Protein AF-A0AAV5BP45-F1 (afdb_monomer_lite)

Organism: NCBI:txid191504

pLDDT: mean 70.04, std 20.24, range [30.52, 98.06]

Radius of gyration: 31.96 Å; chains: 1; bounding box: 66×37×100 Å

Sequence (144 aa):
MAMAFLLGFLLGILALAALEVAAMLLLVSHLRRKQEARGAPPPPGADELPGERPFPYEKQGYLWILEPEKFPKVTNERSSLGGPKETKDKKNIVEVFPAKKMAKIKGHSLTLSSPDGSQTTILLLNCTVLAISASSMPSRKWLV

InterPro domains:
  IPR057080 SMP domain-containing protein, PH domain [PF23065] (58-142)

Structure (mmCIF, N/CA/C/O backbone):
data_AF-A0AAV5BP45-F1
#
_entry.id   AF-A0AAV5BP45-F1
#
loop_
_atom_site.group_PDB
_atom_site.id
_atom_site.type_symbol
_atom_site.label_atom_id
_atom_site.label_alt_id
_atom_site.label_comp_id
_atom_site.label_asym_id
_atom_site.label_entity_id
_atom_site.label_seq_id
_atom_site.pdbx_PDB_ins_code
_atom_site.Cartn_x
_atom_site.Cartn_y
_atom_site.Cartn_z
_atom_site.occupancy
_atom_site.B_iso_or_equiv
_atom_site.auth_seq_id
_atom_site.auth_comp_id
_atom_site.auth_asym_id
_atom_site.auth_atom_id
_atom_site.pdbx_PDB_model_num
ATOM 1 N N . MET A 1 1 ? 30.990 -0.808 -56.566 1.00 65.50 1 MET A N 1
ATOM 2 C CA . MET A 1 1 ? 30.245 0.284 -55.896 1.00 65.50 1 MET A CA 1
ATOM 3 C C . MET A 1 1 ? 28.769 -0.059 -55.698 1.00 65.50 1 MET A C 1
ATOM 5 O O . MET A 1 1 ? 28.346 -0.067 -54.555 1.00 65.50 1 MET A O 1
ATOM 9 N N . ALA A 1 2 ? 28.007 -0.432 -56.736 1.00 83.19 2 ALA A N 1
ATOM 10 C CA . ALA A 1 2 ? 26.568 -0.734 -56.616 1.00 83.19 2 ALA A CA 1
ATOM 11 C C . ALA A 1 2 ? 26.197 -1.800 -55.557 1.00 83.19 2 ALA A C 1
ATOM 13 O O . ALA A 1 2 ? 25.237 -1.612 -54.821 1.00 83.19 2 ALA A O 1
ATOM 14 N N . MET A 1 3 ? 26.988 -2.870 -55.409 1.00 87.06 3 MET A N 1
ATOM 15 C CA . MET A 1 3 ? 26.714 -3.918 -54.409 1.00 87.06 3 MET A CA 1
ATOM 16 C C . MET A 1 3 ? 26.791 -3.427 -52.959 1.00 87.06 3 MET A C 1
ATOM 18 O O . MET A 1 3 ? 26.006 -3.866 -52.128 1.00 87.06 3 MET A O 1
ATOM 22 N N . ALA A 1 4 ? 27.692 -2.490 -52.653 1.00 90.19 4 ALA A N 1
ATOM 23 C CA . ALA A 1 4 ? 27.791 -1.915 -51.312 1.00 90.19 4 ALA A CA 1
ATOM 24 C C . ALA A 1 4 ? 26.575 -1.029 -50.993 1.00 90.19 4 ALA A C 1
ATOM 26 O O . ALA A 1 4 ? 26.058 -1.072 -49.880 1.00 90.19 4 ALA A O 1
ATOM 27 N N . PHE A 1 5 ? 26.073 -0.287 -51.987 1.00 91.88 5 PHE A N 1
ATOM 28 C CA . PHE A 1 5 ? 24.845 0.500 -51.852 1.00 91.88 5 PHE A CA 1
ATOM 29 C C . PHE A 1 5 ? 23.610 -0.385 -51.669 1.00 91.88 5 PHE A C 1
ATOM 31 O O . PHE A 1 5 ? 22.805 -0.120 -50.782 1.00 91.88 5 PHE A O 1
ATOM 38 N N . LEU A 1 6 ? 23.480 -1.457 -52.456 1.00 94.25 6 LEU A N 1
ATOM 39 C CA . LEU A 1 6 ? 22.377 -2.413 -52.321 1.00 94.25 6 LEU A CA 1
ATOM 40 C C . LEU A 1 6 ? 22.399 -3.108 -50.957 1.00 94.25 6 LEU A C 1
ATOM 42 O O . LEU A 1 6 ? 21.363 -3.218 -50.307 1.00 94.25 6 LEU A O 1
ATOM 46 N N . LEU A 1 7 ? 23.580 -3.526 -50.496 1.00 94.62 7 LEU A N 1
ATOM 47 C CA . LEU A 1 7 ? 23.731 -4.160 -49.192 1.00 94.62 7 LEU A CA 1
ATOM 48 C C . LEU A 1 7 ? 23.365 -3.196 -48.054 1.00 94.62 7 LEU A C 1
ATOM 50 O O . LEU A 1 7 ? 22.599 -3.564 -47.168 1.00 94.62 7 LEU A O 1
ATOM 54 N N . GLY A 1 8 ? 23.849 -1.952 -48.103 1.00 94.69 8 GLY A N 1
ATOM 55 C CA . GLY A 1 8 ? 23.503 -0.924 -47.117 1.00 94.69 8 GLY A CA 1
ATOM 56 C C . GLY A 1 8 ? 22.011 -0.583 -47.112 1.00 94.69 8 GLY A C 1
ATOM 57 O O . GLY A 1 8 ? 21.419 -0.434 -46.046 1.00 94.69 8 GLY A O 1
ATOM 58 N N . PHE A 1 9 ? 21.383 -0.527 -48.287 1.00 95.00 9 PHE A N 1
ATOM 59 C CA . PHE A 1 9 ? 19.947 -0.289 -48.421 1.00 95.00 9 PHE A CA 1
ATOM 60 C C . PHE A 1 9 ? 19.115 -1.425 -47.813 1.00 95.00 9 PHE A C 1
ATOM 62 O O . PHE A 1 9 ? 18.192 -1.168 -47.041 1.00 95.00 9 PHE A O 1
ATOM 69 N N . LEU A 1 10 ? 19.479 -2.682 -48.090 1.00 96.75 10 LEU A N 1
ATOM 70 C CA . LEU A 1 10 ? 18.819 -3.851 -47.503 1.00 96.75 10 LEU A CA 1
ATOM 71 C C . LEU A 1 10 ? 18.991 -3.901 -45.980 1.00 96.75 10 LEU A C 1
ATOM 73 O O . LEU A 1 10 ? 18.016 -4.150 -45.271 1.00 96.75 10 LEU A O 1
ATOM 77 N N . LEU A 1 11 ? 20.192 -3.608 -45.465 1.00 96.69 11 LEU A N 1
ATOM 78 C CA . LEU A 1 11 ? 20.417 -3.493 -44.020 1.00 96.69 11 LEU A CA 1
ATOM 79 C C . LEU A 1 11 ? 19.587 -2.364 -43.398 1.00 96.69 11 LEU A C 1
ATOM 81 O O . LEU A 1 11 ? 19.057 -2.539 -42.304 1.00 96.69 11 LEU A O 1
ATOM 85 N N . GLY A 1 12 ? 19.453 -1.228 -44.085 1.00 96.62 12 GLY A N 1
ATOM 86 C CA . GLY A 1 12 ? 18.643 -0.100 -43.628 1.00 96.62 12 GLY A CA 1
ATOM 87 C C . GLY A 1 12 ? 17.161 -0.454 -43.512 1.00 96.62 12 GLY A C 1
ATOM 88 O O . GLY A 1 12 ? 16.551 -0.198 -42.475 1.00 96.62 12 GLY A O 1
ATOM 89 N N . ILE A 1 13 ? 16.596 -1.108 -44.533 1.00 97.56 13 ILE A N 1
ATOM 90 C CA . ILE A 1 13 ? 15.206 -1.593 -44.499 1.00 97.56 13 ILE A CA 1
ATOM 91 C C . ILE A 1 13 ? 15.020 -2.607 -43.369 1.00 97.56 13 ILE A C 1
ATOM 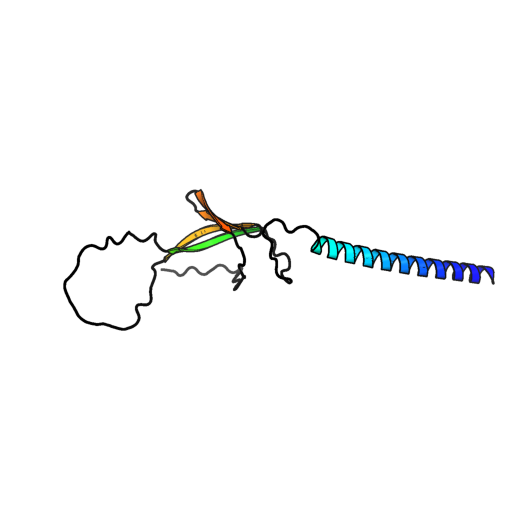93 O O . ILE A 1 13 ? 14.054 -2.517 -42.614 1.00 97.56 13 ILE A O 1
ATOM 97 N N . LEU A 1 14 ? 15.953 -3.552 -43.226 1.00 97.19 14 LEU A N 1
ATOM 98 C CA . LEU A 1 14 ? 15.881 -4.570 -42.182 1.00 97.19 14 LEU A CA 1
ATOM 99 C C . LEU A 1 14 ? 15.924 -3.948 -40.778 1.00 97.19 14 LEU A C 1
ATOM 101 O O . LEU A 1 14 ? 15.158 -4.350 -39.904 1.00 97.19 14 LEU A O 1
ATOM 105 N N . ALA A 1 15 ? 16.781 -2.947 -40.568 1.00 97.00 15 ALA A N 1
ATOM 106 C CA . ALA A 1 15 ? 16.875 -2.226 -39.303 1.00 97.00 15 ALA A CA 1
ATOM 107 C C . ALA A 1 15 ? 15.592 -1.442 -38.989 1.00 97.00 15 ALA A C 1
ATOM 109 O O . ALA A 1 15 ? 15.120 -1.475 -37.851 1.00 97.00 15 ALA A O 1
ATOM 110 N N . LEU A 1 16 ? 15.003 -0.780 -39.990 1.00 97.25 16 LEU A N 1
ATOM 111 C CA . LEU A 1 16 ? 13.743 -0.055 -39.828 1.00 97.25 16 LEU A CA 1
ATOM 112 C C . LEU A 1 16 ? 12.593 -1.007 -39.470 1.00 97.25 16 LEU A C 1
ATOM 114 O O . LEU A 1 16 ? 11.877 -0.764 -38.502 1.00 97.25 16 LEU A O 1
ATOM 118 N N . ALA A 1 17 ? 12.478 -2.134 -40.177 1.00 97.12 17 ALA A N 1
ATOM 119 C CA . ALA A 1 17 ? 11.470 -3.152 -39.888 1.00 97.12 17 ALA A CA 1
ATOM 120 C C . ALA A 1 17 ? 11.629 -3.735 -38.472 1.00 97.12 17 ALA A C 1
ATOM 122 O O . ALA A 1 17 ? 10.648 -3.893 -37.745 1.00 97.12 17 ALA A O 1
ATOM 123 N N . ALA A 1 18 ? 12.864 -4.014 -38.040 1.00 97.12 18 ALA A N 1
ATOM 124 C CA . ALA A 1 18 ? 13.132 -4.498 -36.687 1.00 97.12 18 ALA A CA 1
ATOM 125 C C . ALA A 1 18 ? 12.725 -3.474 -35.613 1.00 97.12 18 ALA A C 1
ATOM 127 O O . ALA A 1 18 ? 12.147 -3.851 -34.591 1.00 97.12 18 ALA A O 1
ATOM 128 N N . LEU A 1 19 ? 12.987 -2.184 -35.852 1.00 98.06 19 LEU A N 1
ATOM 129 C CA . LEU A 1 19 ? 12.597 -1.104 -34.947 1.00 98.06 19 LEU A CA 1
ATOM 130 C C . LEU A 1 19 ? 11.071 -0.991 -34.820 1.00 98.06 19 LEU A C 1
ATOM 132 O O . LEU A 1 19 ? 10.562 -0.866 -33.706 1.00 98.06 19 LEU A O 1
ATOM 136 N N . GLU A 1 20 ? 10.339 -1.080 -35.931 1.00 96.12 20 GLU A N 1
ATOM 137 C CA . GLU A 1 20 ? 8.872 -1.046 -35.933 1.00 96.12 20 GLU A CA 1
ATOM 138 C C . GLU A 1 20 ? 8.269 -2.233 -35.174 1.00 96.12 20 GLU A C 1
ATOM 140 O O . GLU A 1 20 ? 7.389 -2.050 -34.328 1.00 96.12 20 GLU A O 1
ATOM 145 N N . VAL A 1 21 ? 8.785 -3.444 -35.406 1.00 97.62 21 VAL A N 1
ATOM 146 C CA . VAL A 1 21 ? 8.352 -4.648 -34.682 1.00 97.62 21 VAL A CA 1
ATOM 147 C C . VAL A 1 21 ? 8.627 -4.507 -33.185 1.00 97.62 21 VAL A C 1
ATOM 149 O O . VAL A 1 21 ? 7.746 -4.785 -32.369 1.00 97.62 21 VAL A O 1
ATOM 152 N N . ALA A 1 22 ? 9.813 -4.028 -32.798 1.00 96.81 22 ALA A N 1
ATOM 153 C CA . ALA A 1 22 ? 10.148 -3.794 -31.396 1.00 96.81 22 ALA A CA 1
ATOM 154 C C . ALA A 1 22 ? 9.214 -2.755 -30.753 1.00 96.81 22 ALA A C 1
ATOM 156 O O . ALA A 1 22 ? 8.708 -2.985 -29.653 1.00 96.81 22 ALA A O 1
ATOM 157 N N . ALA A 1 23 ? 8.923 -1.650 -31.444 1.00 96.62 23 ALA A N 1
ATOM 158 C CA . ALA A 1 23 ? 7.994 -0.629 -30.968 1.00 96.62 23 ALA A CA 1
ATOM 159 C C . ALA A 1 23 ? 6.571 -1.186 -30.787 1.00 96.62 23 ALA A C 1
ATOM 161 O O . ALA A 1 23 ? 5.953 -0.948 -29.745 1.00 96.62 23 ALA A O 1
ATOM 162 N N . MET A 1 24 ? 6.068 -1.983 -31.738 1.00 96.69 24 MET A N 1
ATOM 163 C CA . MET A 1 24 ? 4.770 -2.654 -31.601 1.00 96.69 24 MET A CA 1
ATOM 164 C C . MET A 1 24 ? 4.751 -3.630 -30.421 1.00 96.69 24 MET A C 1
ATOM 166 O O . MET A 1 24 ? 3.799 -3.626 -29.643 1.00 96.69 24 MET A O 1
ATOM 170 N N . LEU A 1 25 ? 5.800 -4.436 -30.232 1.00 95.12 25 LEU A N 1
ATOM 171 C CA . LEU A 1 25 ? 5.897 -5.367 -29.102 1.00 95.12 25 LEU A CA 1
ATOM 172 C C . LEU A 1 25 ? 5.955 -4.638 -27.754 1.00 95.12 25 LEU A C 1
ATOM 174 O O . LEU A 1 25 ? 5.322 -5.068 -26.785 1.00 95.12 25 LEU A O 1
ATOM 178 N N . LEU A 1 26 ? 6.669 -3.514 -27.679 1.00 94.38 26 LEU A N 1
ATOM 179 C CA . LEU A 1 26 ? 6.688 -2.663 -26.490 1.00 94.38 26 LEU A CA 1
ATOM 180 C C . LEU A 1 26 ? 5.312 -2.052 -26.221 1.00 94.38 26 LEU A C 1
ATOM 182 O O . LEU A 1 26 ? 4.854 -2.066 -25.080 1.00 94.38 26 LEU A O 1
ATOM 186 N N . LEU A 1 27 ? 4.609 -1.592 -27.256 1.00 94.94 27 LEU A N 1
ATOM 187 C CA . LEU A 1 27 ? 3.256 -1.069 -27.111 1.00 94.94 27 LEU A CA 1
ATOM 188 C C . LEU A 1 27 ? 2.284 -2.156 -26.636 1.00 94.94 27 LEU A C 1
ATOM 190 O O . LEU A 1 27 ? 1.559 -1.943 -25.667 1.00 94.94 27 LEU A O 1
ATOM 194 N N . VAL A 1 28 ? 2.307 -3.341 -27.251 1.00 93.75 28 VAL A N 1
ATOM 195 C CA . VAL A 1 28 ? 1.460 -4.477 -26.861 1.00 93.75 28 VAL A CA 1
ATOM 196 C C . VAL A 1 28 ? 1.783 -4.941 -25.446 1.00 93.75 28 VAL A C 1
ATOM 198 O O . VAL A 1 28 ? 0.867 -5.155 -24.661 1.00 93.75 28 VAL A O 1
ATOM 201 N N . SER A 1 29 ? 3.056 -5.071 -25.073 1.00 91.12 29 SER A N 1
ATOM 202 C CA . SER A 1 29 ? 3.436 -5.469 -23.710 1.00 91.12 29 SER A CA 1
ATOM 203 C C . SER A 1 29 ? 3.059 -4.411 -22.672 1.00 91.12 29 SER A C 1
ATOM 205 O O . SER A 1 29 ? 2.596 -4.759 -21.587 1.00 91.12 29 SER A O 1
ATOM 207 N N . HIS A 1 30 ? 3.171 -3.124 -23.005 1.00 86.00 30 HIS A N 1
ATOM 208 C CA . HIS A 1 30 ? 2.720 -2.034 -22.146 1.00 86.00 30 HIS A CA 1
ATOM 209 C C . HIS A 1 30 ? 1.192 -2.019 -21.991 1.00 86.00 30 HIS A C 1
ATOM 211 O O . HIS A 1 30 ? 0.686 -1.845 -20.880 1.00 86.00 30 HIS A O 1
ATOM 217 N N . LEU A 1 31 ? 0.448 -2.262 -23.073 1.00 85.44 31 LEU A N 1
ATOM 218 C CA . LEU A 1 31 ? -1.009 -2.390 -23.039 1.00 85.44 31 LEU A CA 1
ATOM 219 C C . LEU A 1 31 ? -1.449 -3.642 -22.281 1.00 85.44 31 LEU A C 1
ATOM 221 O O . LEU A 1 31 ? -2.347 -3.544 -21.454 1.00 85.44 31 LEU A O 1
ATOM 225 N N . ARG A 1 32 ? -0.779 -4.783 -22.471 1.00 81.50 32 ARG A N 1
ATOM 226 C CA . ARG A 1 32 ? -1.023 -6.014 -21.708 1.00 81.50 32 ARG A CA 1
ATOM 227 C C . ARG A 1 32 ? -0.757 -5.817 -20.226 1.00 81.50 32 ARG A C 1
ATOM 229 O O . ARG A 1 32 ? -1.615 -6.169 -19.440 1.00 81.50 32 ARG A O 1
ATOM 236 N N . ARG A 1 33 ? 0.344 -5.169 -19.832 1.00 72.44 33 ARG A N 1
ATOM 237 C CA . ARG A 1 33 ? 0.597 -4.817 -18.422 1.00 72.44 33 ARG A CA 1
ATOM 238 C C . ARG A 1 33 ? -0.476 -3.882 -17.862 1.00 72.44 33 ARG A C 1
ATOM 240 O O . ARG A 1 33 ? -0.934 -4.080 -16.743 1.00 72.44 33 ARG A O 1
ATOM 247 N N . LYS A 1 34 ? -0.922 -2.887 -18.640 1.00 68.75 34 LYS A N 1
ATOM 248 C CA . LYS A 1 34 ? -2.063 -2.030 -18.264 1.00 68.75 34 LYS A CA 1
ATOM 249 C C . LYS A 1 34 ? -3.375 -2.808 -18.168 1.00 68.75 34 LYS A C 1
ATOM 251 O O . LYS A 1 34 ? -4.229 -2.437 -17.372 1.00 68.75 34 LYS A O 1
ATOM 256 N N . GLN A 1 35 ? -3.555 -3.841 -18.982 1.00 66.25 35 GLN A N 1
ATOM 257 C CA . GLN A 1 35 ? -4.764 -4.651 -19.024 1.00 66.25 35 GLN A CA 1
ATOM 258 C C . GLN A 1 35 ? -4.762 -5.740 -17.950 1.00 66.25 35 GLN A C 1
ATOM 260 O O . GLN A 1 35 ? -5.800 -5.978 -17.364 1.00 66.25 35 GLN A O 1
ATOM 265 N N . GLU A 1 36 ? -3.618 -6.324 -17.605 1.00 60.53 36 GLU A N 1
ATOM 266 C CA . GLU A 1 36 ? -3.428 -7.186 -16.432 1.00 60.53 36 GLU A CA 1
ATOM 267 C C . GLU A 1 36 ? -3.659 -6.382 -15.144 1.00 60.53 36 GLU A C 1
ATOM 269 O O . GLU A 1 36 ? -4.358 -6.848 -14.251 1.00 60.53 36 GLU A O 1
ATOM 274 N N . ALA A 1 37 ? -3.217 -5.119 -15.103 1.00 57.16 37 ALA A N 1
ATOM 275 C CA . ALA A 1 37 ? -3.576 -4.180 -14.038 1.00 57.16 37 ALA A CA 1
ATOM 276 C C . ALA A 1 37 ? -5.069 -3.775 -14.027 1.00 57.16 37 ALA A C 1
ATOM 278 O O . ALA A 1 37 ? -5.548 -3.281 -13.014 1.00 57.16 37 ALA A O 1
ATOM 279 N N . ARG A 1 38 ? -5.809 -3.958 -15.132 1.00 55.47 38 ARG A N 1
ATOM 280 C CA . ARG A 1 38 ? -7.256 -3.660 -15.242 1.00 55.47 38 ARG A CA 1
ATOM 281 C C . ARG A 1 38 ? -8.162 -4.898 -15.207 1.00 55.47 38 ARG A C 1
ATOM 283 O O . ARG A 1 38 ? -9.369 -4.744 -15.082 1.00 55.47 38 ARG A O 1
ATOM 290 N N . GLY A 1 39 ? -7.607 -6.091 -15.397 1.00 47.38 39 GLY A N 1
ATOM 291 C CA . GLY A 1 39 ? -8.330 -7.333 -15.678 1.00 47.38 39 GLY A CA 1
ATOM 292 C C . GLY A 1 39 ? -7.998 -8.472 -14.721 1.00 47.38 39 GLY A C 1
ATOM 293 O O . GLY A 1 39 ? -8.645 -9.515 -14.788 1.00 47.38 39 GLY A O 1
ATOM 294 N N . ALA A 1 40 ? -7.036 -8.289 -13.811 1.00 50.62 40 ALA A N 1
ATOM 295 C CA . ALA A 1 40 ? -6.982 -9.109 -12.611 1.00 50.62 40 ALA A CA 1
ATOM 296 C C . ALA A 1 40 ? -8.306 -8.914 -11.844 1.00 50.62 40 ALA A C 1
ATOM 298 O O . ALA A 1 40 ? -8.683 -7.763 -11.599 1.00 50.62 40 ALA A O 1
ATOM 299 N N . PRO A 1 41 ? -9.033 -9.990 -11.483 1.00 47.03 41 PRO A N 1
ATOM 300 C CA . PRO A 1 41 ? -10.201 -9.855 -10.628 1.00 47.03 41 PRO A CA 1
ATOM 301 C C . PRO A 1 41 ? -9.728 -9.173 -9.345 1.00 47.03 41 PRO A C 1
ATOM 303 O O . PRO A 1 41 ? -8.735 -9.639 -8.769 1.00 47.03 41 PRO A O 1
ATOM 306 N N . PRO A 1 42 ? -10.372 -8.084 -8.893 1.00 49.38 42 PRO A N 1
ATOM 307 C CA . PRO A 1 42 ? -10.040 -7.539 -7.594 1.00 49.38 42 PRO A CA 1
ATOM 308 C C . PRO A 1 42 ? -10.198 -8.679 -6.578 1.00 49.38 42 PRO A C 1
ATOM 310 O O . PRO A 1 42 ? -11.199 -9.408 -6.635 1.00 49.38 42 PRO A O 1
ATOM 313 N N . PRO A 1 43 ? -9.233 -8.886 -5.662 1.00 52.28 43 PRO A N 1
ATOM 314 C CA . PRO A 1 43 ? -9.520 -9.696 -4.489 1.00 52.28 43 PRO A CA 1
ATOM 315 C C . PRO A 1 43 ? -10.806 -9.131 -3.868 1.00 52.28 43 PRO A C 1
ATOM 317 O O . PRO A 1 43 ? -10.997 -7.911 -3.904 1.00 52.28 43 PRO A O 1
ATOM 320 N N . PRO A 1 44 ? -11.726 -9.973 -3.373 1.00 40.47 44 PRO A N 1
ATOM 321 C CA . PRO A 1 44 ? -13.025 -9.497 -2.918 1.00 40.47 44 PRO A CA 1
ATOM 322 C C . PRO A 1 44 ? -12.819 -8.387 -1.873 1.00 40.47 44 PRO A C 1
ATOM 324 O O . PRO A 1 44 ? -12.323 -8.656 -0.781 1.00 40.47 44 PRO A O 1
ATOM 327 N N . GLY A 1 45 ? -13.141 -7.138 -2.246 1.00 53.12 45 GLY A N 1
ATOM 328 C CA . GLY A 1 45 ? -13.019 -5.954 -1.383 1.00 53.12 45 GLY A CA 1
ATOM 329 C C . GLY A 1 45 ? -12.097 -4.806 -1.832 1.00 53.12 45 GLY A C 1
ATOM 330 O O . GLY A 1 45 ? -11.701 -4.028 -0.966 1.00 53.12 45 GLY A O 1
ATOM 331 N N . ALA A 1 46 ? -11.738 -4.662 -3.113 1.00 44.03 46 ALA A N 1
ATOM 332 C CA . ALA A 1 46 ? -10.924 -3.531 -3.586 1.00 44.03 46 ALA A CA 1
ATOM 333 C C . ALA A 1 46 ? -11.698 -2.588 -4.529 1.00 44.03 46 ALA A C 1
ATOM 335 O O . ALA A 1 46 ? -11.592 -2.693 -5.749 1.00 44.03 46 ALA A O 1
ATOM 336 N N . ASP A 1 47 ? -12.456 -1.654 -3.949 1.00 47.12 47 ASP A N 1
ATOM 337 C CA . ASP A 1 47 ? -12.740 -0.360 -4.583 1.00 47.12 47 ASP A CA 1
ATOM 338 C C . ASP A 1 47 ? -11.501 0.526 -4.359 1.00 47.12 47 ASP A C 1
ATOM 340 O O . ASP A 1 47 ? -11.399 1.240 -3.363 1.00 47.12 47 ASP A O 1
ATOM 344 N N . GLU A 1 48 ? -10.500 0.424 -5.237 1.00 47.31 48 GLU A N 1
ATOM 345 C CA . GLU A 1 48 ? -9.346 1.331 -5.221 1.00 47.31 48 GLU A CA 1
ATOM 346 C C . GLU A 1 48 ? -9.566 2.472 -6.223 1.00 47.31 48 GLU A C 1
ATOM 348 O O . GLU A 1 48 ? -9.630 2.276 -7.440 1.00 47.31 48 GLU A O 1
ATOM 353 N N . LEU A 1 49 ? -9.696 3.690 -5.690 1.00 46.59 49 LEU A N 1
ATOM 354 C CA . LEU A 1 49 ? -9.796 4.929 -6.457 1.00 46.59 49 LEU A CA 1
ATOM 355 C C . LEU A 1 49 ? -8.509 5.170 -7.277 1.00 46.59 49 LEU A C 1
ATOM 357 O O . LEU A 1 49 ? -7.400 4.905 -6.805 1.00 46.59 49 LEU A O 1
ATOM 361 N N . PRO A 1 50 ? -8.611 5.724 -8.499 1.00 41.12 50 PRO A N 1
ATOM 362 C CA . PRO A 1 50 ? -7.470 5.869 -9.394 1.00 41.12 50 PRO A CA 1
ATOM 363 C C . PRO A 1 50 ? -6.547 7.001 -8.919 1.00 41.12 50 PRO A C 1
ATOM 365 O O . PRO A 1 50 ? -6.820 8.175 -9.159 1.00 41.12 50 PRO A O 1
ATOM 368 N N . GLY A 1 51 ? -5.428 6.663 -8.273 1.00 48.31 51 GLY A N 1
ATOM 369 C CA . GLY A 1 51 ? -4.391 7.648 -7.936 1.00 48.31 51 GLY A CA 1
ATOM 370 C C . GLY A 1 51 ? -3.467 7.296 -6.771 1.00 48.31 51 GLY A C 1
ATOM 371 O O . GLY A 1 51 ? -2.416 7.926 -6.628 1.00 48.31 51 GLY A O 1
ATOM 372 N N . GLU A 1 52 ? -3.796 6.293 -5.957 1.00 46.38 52 GLU A N 1
ATOM 373 C CA . GLU A 1 52 ? -2.903 5.864 -4.883 1.00 46.38 52 GLU A CA 1
ATOM 374 C C . GLU A 1 52 ? -1.755 5.031 -5.457 1.00 46.38 52 GLU A C 1
ATOM 376 O O . GLU A 1 52 ? -1.894 3.882 -5.865 1.00 46.38 52 GLU A O 1
ATOM 381 N N . ARG A 1 53 ? -0.565 5.640 -5.501 1.00 49.12 53 ARG A N 1
ATOM 382 C CA . ARG A 1 53 ? 0.687 4.874 -5.527 1.00 49.12 53 ARG A CA 1
ATOM 383 C C . ARG A 1 53 ? 0.594 3.817 -4.419 1.00 49.12 53 ARG A C 1
ATOM 385 O O . ARG A 1 53 ? 0.136 4.200 -3.343 1.00 49.12 53 ARG A O 1
ATOM 392 N N . PRO A 1 54 ? 1.074 2.572 -4.613 1.00 53.25 54 PRO A N 1
ATOM 393 C CA . PRO A 1 54 ? 1.057 1.563 -3.563 1.00 53.25 54 PRO A CA 1
ATOM 394 C C . PRO A 1 54 ? 1.885 2.096 -2.394 1.00 53.25 54 PRO A C 1
ATOM 396 O O . PRO A 1 54 ? 3.117 2.029 -2.392 1.00 53.25 54 PRO A O 1
ATOM 399 N N . PHE A 1 55 ? 1.226 2.702 -1.408 1.00 50.47 55 PHE A N 1
ATOM 400 C CA . PHE A 1 55 ? 1.821 2.881 -0.099 1.00 50.47 55 PHE A CA 1
ATOM 401 C C . PHE A 1 55 ? 2.199 1.462 0.326 1.00 50.47 55 PHE A C 1
ATOM 403 O O . PHE A 1 55 ? 1.405 0.557 0.077 1.00 50.47 55 PHE A O 1
ATOM 410 N N . PRO A 1 56 ? 3.394 1.200 0.882 1.00 55.34 56 PRO A N 1
ATOM 411 C CA . PRO A 1 56 ? 3.721 -0.152 1.305 1.00 55.34 56 PRO A CA 1
ATOM 412 C C . PRO A 1 56 ? 2.617 -0.600 2.266 1.00 55.34 56 PRO A C 1
ATOM 414 O O . PRO A 1 56 ? 2.499 -0.057 3.366 1.00 55.34 56 PRO A O 1
ATOM 417 N N . TYR A 1 57 ? 1.761 -1.512 1.790 1.00 63.66 57 TYR A N 1
ATOM 418 C CA . TYR A 1 57 ? 0.497 -1.881 2.436 1.00 63.66 57 TYR A CA 1
ATOM 419 C C . TYR A 1 57 ? 0.727 -2.572 3.777 1.00 63.66 57 TYR A C 1
ATOM 421 O O . TYR A 1 57 ? -0.228 -2.833 4.498 1.00 63.66 57 TYR A O 1
ATOM 429 N N . GLU A 1 58 ? 1.986 -2.863 4.102 1.00 74.69 58 GLU A N 1
ATOM 430 C CA . GLU A 1 58 ? 2.426 -3.398 5.372 1.00 74.69 58 GLU A CA 1
ATOM 431 C C . GLU A 1 58 ? 3.213 -2.335 6.146 1.00 74.69 58 GLU A C 1
ATOM 433 O O . GLU A 1 58 ? 4.348 -1.989 5.812 1.00 74.69 58 GLU A O 1
ATOM 438 N N . LYS A 1 59 ? 2.598 -1.816 7.212 1.00 82.75 59 LYS A N 1
ATOM 439 C CA . LYS A 1 59 ? 3.257 -0.955 8.203 1.00 82.75 59 LYS A CA 1
ATOM 440 C C . LYS A 1 59 ? 2.924 -1.436 9.602 1.00 82.75 59 LYS A C 1
ATOM 442 O O . LYS A 1 59 ? 1.816 -1.898 9.857 1.00 82.75 59 LYS A O 1
ATOM 447 N N . GLN A 1 60 ? 3.872 -1.286 10.518 1.00 88.31 60 GLN A N 1
ATOM 448 C CA . GLN A 1 60 ? 3.669 -1.575 11.932 1.00 88.31 60 GLN A CA 1
ATOM 449 C C . GLN A 1 60 ? 4.267 -0.473 12.802 1.00 88.31 60 GLN A C 1
ATOM 451 O O . GLN A 1 60 ? 5.279 0.128 12.441 1.00 88.31 60 GLN A O 1
ATOM 456 N N . GLY A 1 61 ? 3.655 -0.217 13.951 1.00 87.25 61 GLY A N 1
ATOM 457 C CA . GLY A 1 61 ? 4.136 0.776 14.902 1.00 87.25 61 GLY A CA 1
ATOM 458 C C . GLY A 1 61 ? 3.216 0.909 16.105 1.00 87.25 61 GLY A C 1
ATOM 459 O O . GLY A 1 61 ? 2.175 0.268 16.183 1.00 87.25 61 GLY A O 1
ATOM 460 N N . TYR A 1 62 ? 3.590 1.757 17.056 1.00 85.06 62 TYR A N 1
ATOM 461 C CA . TYR A 1 62 ? 2.743 2.047 18.209 1.00 85.06 62 TYR A CA 1
ATOM 462 C C . TYR A 1 62 ? 1.832 3.238 17.911 1.00 85.06 62 TYR A C 1
ATOM 464 O O . TYR A 1 62 ? 2.326 4.308 17.554 1.00 85.06 62 TYR A O 1
ATOM 472 N N . LEU A 1 63 ? 0.526 3.065 18.104 1.00 85.88 63 LEU A N 1
ATOM 473 C CA . LEU A 1 63 ? -0.458 4.144 18.085 1.00 85.88 63 LEU A CA 1
ATOM 474 C C . LEU A 1 63 ? -0.962 4.434 19.498 1.00 85.88 63 LEU A C 1
ATOM 476 O O . LEU A 1 63 ? -1.125 3.529 20.317 1.00 85.88 63 LEU A O 1
ATOM 480 N N . TRP A 1 64 ? -1.235 5.708 19.758 1.00 83.12 64 TRP A N 1
ATOM 481 C CA . TRP A 1 64 ? -2.013 6.141 20.910 1.00 83.12 64 TRP A CA 1
ATOM 482 C C . TRP A 1 64 ? -3.461 6.300 20.467 1.00 83.12 64 TRP A C 1
ATOM 484 O O . TRP A 1 64 ? -3.746 7.072 19.554 1.00 83.12 64 TRP A O 1
ATOM 494 N N . ILE A 1 65 ? -4.353 5.535 21.082 1.00 81.69 65 ILE A N 1
ATOM 495 C CA . ILE A 1 65 ? -5.776 5.508 20.759 1.00 81.69 65 ILE A CA 1
ATOM 496 C C . ILE A 1 65 ? -6.525 6.022 21.972 1.00 81.69 65 ILE A C 1
ATOM 498 O O . ILE A 1 65 ? -6.292 5.565 23.086 1.00 81.69 65 ILE A O 1
ATOM 502 N N . LEU A 1 66 ? -7.397 6.997 21.751 1.00 82.19 66 LEU A N 1
ATOM 503 C CA . LEU A 1 66 ? -8.290 7.495 22.783 1.00 82.19 66 LEU A CA 1
ATOM 504 C C . LEU A 1 66 ? -9.437 6.502 22.912 1.00 82.19 66 LEU A C 1
ATOM 506 O O . LEU A 1 66 ? -10.289 6.416 22.028 1.00 82.19 66 LEU A O 1
ATOM 510 N N . GLU A 1 67 ? -9.421 5.717 23.981 1.00 72.12 67 GLU A N 1
ATOM 511 C CA . GLU A 1 67 ? -10.537 4.837 24.287 1.00 72.12 67 GLU A CA 1
ATOM 512 C C . GLU A 1 67 ? -11.555 5.631 25.109 1.00 72.12 67 GLU A C 1
ATOM 514 O O . GLU A 1 67 ? -11.189 6.171 26.160 1.00 72.12 67 GLU A O 1
ATOM 519 N N . PRO A 1 68 ? -12.815 5.746 24.646 1.00 62.31 68 PRO A N 1
ATOM 520 C CA . PRO A 1 68 ? -13.878 6.189 25.527 1.00 62.31 68 PRO A CA 1
ATOM 521 C C . PRO A 1 68 ? -13.998 5.149 26.634 1.00 62.31 68 PRO A C 1
ATOM 523 O O . PRO A 1 68 ? -13.968 3.942 26.367 1.00 62.31 68 PRO A O 1
ATOM 526 N N . GLU A 1 69 ? -14.092 5.608 27.878 1.00 57.50 69 GLU A N 1
ATOM 527 C CA . GLU A 1 69 ? -14.336 4.722 29.006 1.00 57.50 69 GLU A CA 1
ATOM 528 C C . GLU A 1 69 ? -15.514 3.791 28.671 1.00 57.50 69 GLU A C 1
ATOM 530 O O . GLU A 1 69 ? -16.523 4.215 28.095 1.00 57.50 69 GLU A O 1
ATOM 535 N N . LYS A 1 70 ? -15.386 2.498 28.997 1.00 54.09 70 LYS A N 1
ATOM 536 C CA . LYS A 1 70 ? -16.539 1.594 29.031 1.00 54.09 70 LYS A CA 1
ATOM 537 C C . LYS A 1 70 ? -17.475 2.172 30.084 1.00 54.09 70 LYS A C 1
ATOM 539 O O . LYS A 1 70 ? -17.277 1.886 31.258 1.00 54.09 70 LYS A O 1
ATOM 544 N N . PHE A 1 71 ? -18.411 3.023 29.661 1.00 43.62 71 PHE A N 1
ATOM 545 C CA . PHE A 1 71 ? -19.329 3.754 30.527 1.00 43.62 71 PHE A CA 1
ATOM 546 C C . PHE A 1 71 ? -19.730 2.879 31.720 1.00 43.62 71 PHE A C 1
ATOM 548 O O . PHE A 1 71 ? -20.273 1.787 31.488 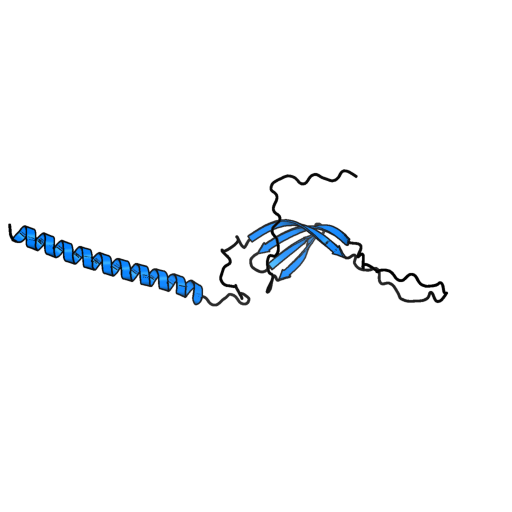1.00 43.62 71 PHE A O 1
ATOM 555 N N . PRO A 1 72 ? -19.506 3.293 32.982 1.00 37.94 72 PRO A N 1
ATOM 556 C CA . PRO A 1 72 ? -20.235 2.660 34.060 1.00 37.94 72 PRO A CA 1
ATOM 557 C C . PRO A 1 72 ? -21.710 2.838 33.708 1.00 37.94 72 PRO A C 1
ATOM 559 O O . PRO A 1 72 ? -22.161 3.952 33.438 1.00 37.94 72 PRO A O 1
ATOM 562 N N . LYS A 1 73 ? -22.443 1.723 33.611 1.00 37.69 73 LYS A N 1
ATOM 563 C CA . LYS A 1 73 ? -23.903 1.716 33.492 1.00 37.69 73 LYS A CA 1
ATOM 564 C C . LYS A 1 73 ? -24.439 2.681 34.544 1.00 37.69 73 LYS A C 1
ATOM 566 O O . LYS A 1 73 ? -24.491 2.339 35.722 1.00 37.69 73 LYS A O 1
ATOM 571 N N . VAL A 1 74 ? -24.813 3.886 34.125 1.00 42.91 74 VAL A N 1
ATOM 572 C CA . VAL A 1 74 ? -25.584 4.795 34.959 1.00 42.91 74 VAL A CA 1
ATOM 573 C C . VAL A 1 74 ? -26.959 4.151 35.039 1.00 42.91 74 VAL A C 1
ATOM 575 O O . VAL A 1 74 ? -27.790 4.305 34.145 1.00 42.91 74 VAL A O 1
ATOM 578 N N . THR A 1 75 ? -27.155 3.329 36.069 1.00 35.41 75 THR A N 1
ATOM 579 C CA . THR A 1 75 ? -28.476 2.893 36.501 1.00 35.41 75 THR A CA 1
ATOM 580 C C . THR A 1 75 ? -29.256 4.159 36.814 1.00 35.41 75 THR A C 1
ATOM 582 O O . THR A 1 75 ? -29.008 4.844 37.803 1.00 35.41 75 THR A O 1
ATOM 585 N N . ASN A 1 76 ? -30.145 4.501 35.892 1.00 45.50 76 ASN A N 1
ATOM 586 C CA . ASN A 1 76 ? -31.127 5.554 36.029 1.00 45.50 76 ASN A CA 1
ATOM 587 C C . ASN A 1 76 ? -32.143 5.132 37.090 1.00 45.50 76 ASN A C 1
ATOM 589 O O . ASN A 1 76 ? -33.156 4.544 36.748 1.00 45.50 76 ASN A O 1
ATOM 593 N N . GLU A 1 77 ? -31.868 5.403 38.361 1.00 41.59 77 GLU A N 1
ATOM 594 C CA . GLU A 1 77 ? -32.880 5.343 39.411 1.00 41.59 77 GLU A CA 1
ATOM 595 C C . GLU A 1 77 ? -32.591 6.440 40.449 1.00 41.59 77 GLU A C 1
ATOM 597 O O . GLU A 1 77 ? -31.679 6.332 41.266 1.00 41.59 77 GLU A O 1
ATOM 602 N N . ARG A 1 78 ? -33.448 7.470 40.422 1.00 43.66 78 ARG A N 1
ATOM 603 C CA . ARG A 1 78 ? -33.799 8.364 41.540 1.00 43.66 78 ARG A CA 1
ATOM 604 C C . ARG A 1 78 ? -32.800 9.472 41.929 1.00 43.66 78 ARG A C 1
ATOM 606 O O . ARG A 1 78 ? -32.024 9.342 42.865 1.00 43.66 78 ARG A O 1
ATOM 613 N N . SER A 1 79 ? -33.032 10.669 41.385 1.00 33.38 79 SER A N 1
ATOM 614 C CA . SER A 1 79 ? -32.968 11.904 42.186 1.00 33.38 79 SER A CA 1
ATOM 615 C C . SER A 1 79 ? -33.886 12.988 41.611 1.00 33.38 79 SER A C 1
ATOM 617 O O . SER A 1 79 ? -33.477 13.901 40.898 1.00 33.38 79 SER A O 1
ATOM 619 N N . SER A 1 80 ? -35.170 12.868 41.930 1.00 42.62 80 SER A N 1
ATOM 620 C CA . SER A 1 80 ? -36.115 13.978 41.944 1.00 42.62 80 SER A CA 1
ATOM 621 C C . SER A 1 80 ? -35.851 14.842 43.183 1.00 42.62 80 SER A C 1
ATOM 623 O O . SER A 1 80 ? -36.285 14.464 44.267 1.00 42.62 80 SER A O 1
ATOM 625 N N . LEU A 1 81 ? -35.150 15.971 43.044 1.00 37.69 81 LEU A N 1
ATOM 626 C CA . LEU A 1 81 ? -35.358 17.178 43.861 1.00 37.69 81 LEU A CA 1
ATOM 627 C C . LEU A 1 81 ? -34.621 18.375 43.228 1.00 37.69 81 LEU A C 1
ATOM 629 O O . LEU A 1 81 ? -33.519 18.227 42.712 1.00 37.69 81 LEU A O 1
ATOM 633 N N . GLY A 1 82 ? -35.292 19.527 43.194 1.00 32.97 82 GLY A N 1
ATOM 634 C CA . GLY A 1 82 ? -35.050 20.621 42.251 1.00 32.97 82 GLY A CA 1
ATOM 635 C C . GLY A 1 82 ? -33.884 21.585 42.508 1.00 32.97 82 GLY A C 1
ATOM 636 O O . GLY A 1 82 ? -33.300 21.640 43.584 1.00 32.97 82 GLY A O 1
ATOM 637 N N . GLY A 1 83 ? -33.619 22.402 41.480 1.00 30.52 83 GLY A N 1
ATOM 638 C CA . GLY A 1 83 ? -32.727 23.573 41.477 1.00 30.52 83 GLY A CA 1
ATOM 639 C C . GLY A 1 83 ? -32.516 24.121 40.046 1.00 30.52 83 GLY A C 1
ATOM 640 O O . GLY A 1 83 ? -32.477 23.309 39.122 1.00 30.52 83 GLY A O 1
ATOM 641 N N . PRO A 1 84 ? -32.457 25.454 39.802 1.00 40.50 84 PRO A N 1
ATOM 642 C CA . PRO A 1 84 ? -32.823 26.046 38.507 1.00 40.50 84 PRO A CA 1
ATOM 643 C C . PRO A 1 84 ? -31.656 26.346 37.541 1.00 40.50 84 PRO A C 1
ATOM 645 O O . PRO A 1 84 ? -30.603 26.820 37.940 1.00 40.50 84 PRO A O 1
ATOM 648 N N . LYS A 1 85 ? -31.940 26.141 36.244 1.00 48.66 85 LYS A N 1
ATOM 649 C CA . LYS A 1 85 ? -31.401 26.795 35.027 1.00 48.66 85 LYS A CA 1
ATOM 650 C C . LYS A 1 85 ? -29.970 27.379 35.071 1.00 48.66 85 LYS A C 1
ATOM 652 O O . LYS A 1 85 ? -29.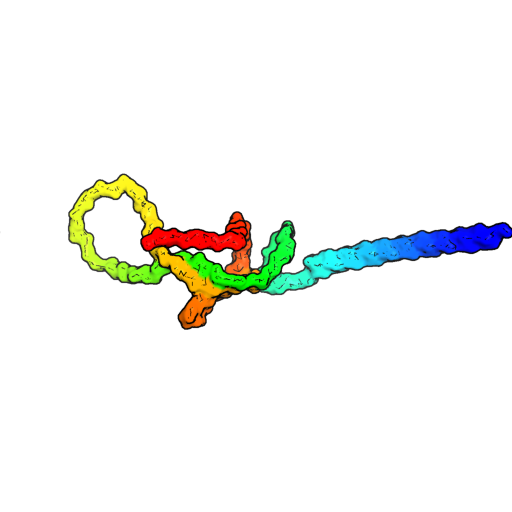798 28.562 35.338 1.00 48.66 85 LYS A O 1
ATOM 657 N N . GLU A 1 86 ? -29.016 26.629 34.516 1.00 40.81 86 GLU A N 1
ATOM 658 C CA . GLU A 1 86 ? -27.909 27.191 33.726 1.00 40.81 86 GLU A CA 1
ATOM 659 C C . GLU A 1 86 ? -27.897 26.568 32.322 1.00 40.81 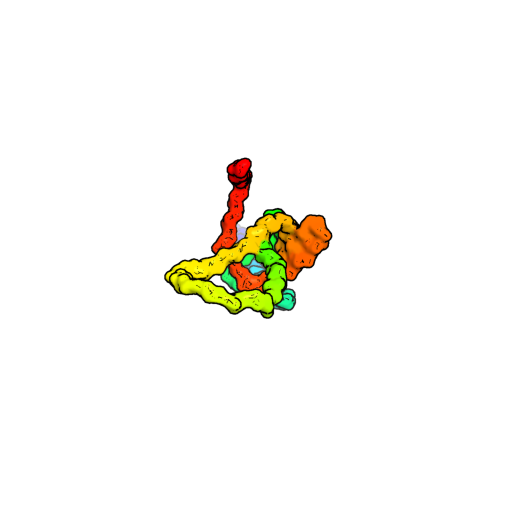86 GLU A C 1
ATOM 661 O O . GLU A 1 86 ? -27.599 25.393 32.110 1.00 40.81 86 GLU A O 1
ATOM 666 N N . THR A 1 87 ? -28.287 27.375 31.341 1.00 49.75 87 THR A N 1
ATOM 667 C CA . THR A 1 87 ? -28.175 27.097 29.911 1.00 49.75 87 THR A CA 1
ATOM 668 C C . THR A 1 87 ? -26.922 27.783 29.376 1.00 49.75 87 THR A C 1
ATOM 670 O O . THR A 1 87 ? -26.979 28.982 29.106 1.00 49.75 87 THR A O 1
ATOM 673 N N . LYS A 1 88 ? -25.814 27.051 29.191 1.00 43.59 88 LYS A N 1
ATOM 674 C CA . LYS A 1 88 ? -24.768 27.399 28.209 1.00 43.59 88 LYS A CA 1
ATOM 675 C C . LYS A 1 88 ? -23.843 26.206 27.941 1.00 43.59 88 LYS A C 1
ATOM 677 O O . LYS A 1 88 ? -23.036 25.837 28.780 1.00 43.59 88 LYS A O 1
ATOM 682 N N . ASP A 1 89 ? -24.030 25.596 26.773 1.00 47.47 89 ASP A N 1
ATOM 683 C CA . ASP A 1 89 ? -23.167 24.607 26.119 1.00 47.47 89 ASP A CA 1
ATOM 684 C C . ASP A 1 89 ? -22.637 23.463 26.992 1.00 47.47 89 ASP A C 1
ATOM 686 O O . ASP A 1 89 ? -21.481 23.444 27.416 1.00 47.47 89 ASP A O 1
ATOM 690 N N . LYS A 1 90 ? -23.463 22.419 27.136 1.00 54.50 90 LYS A N 1
ATOM 691 C CA . LYS A 1 90 ? -22.994 21.068 27.473 1.00 54.50 90 LYS A CA 1
ATOM 692 C C . LYS A 1 90 ? -22.133 20.549 26.319 1.00 54.50 90 LYS A C 1
ATOM 694 O O . LYS A 1 90 ? -22.578 19.723 25.523 1.00 54.50 90 LYS A O 1
ATOM 699 N N . LYS A 1 91 ? -20.905 21.059 26.189 1.00 57.56 91 LYS A N 1
ATOM 700 C CA . LYS A 1 91 ? -19.862 20.387 25.416 1.00 57.56 91 LYS A CA 1
ATOM 701 C C . LYS A 1 91 ? -19.792 18.989 26.009 1.00 57.56 91 LYS A C 1
ATOM 703 O O . LYS A 1 91 ? -19.546 18.847 27.203 1.00 57.56 91 LYS A O 1
ATOM 708 N N . ASN A 1 92 ? -20.124 17.986 25.208 1.00 60.66 92 ASN A N 1
ATOM 709 C CA . ASN A 1 92 ? -20.011 16.587 25.584 1.00 60.66 92 ASN A CA 1
ATOM 710 C C . ASN A 1 92 ? -18.510 16.285 25.714 1.00 60.66 92 ASN A C 1
ATOM 712 O O . ASN A 1 92 ? -17.864 15.856 24.761 1.00 60.66 92 ASN A O 1
ATOM 716 N N . ILE A 1 93 ? -17.931 16.680 26.850 1.00 64.38 93 ILE A N 1
ATOM 717 C CA . ILE A 1 93 ? -16.549 16.395 27.203 1.00 64.38 93 ILE A CA 1
ATOM 718 C C . ILE A 1 93 ? -16.564 14.932 27.624 1.00 64.38 93 ILE A C 1
ATOM 720 O O . ILE A 1 93 ? -16.914 14.600 28.752 1.00 64.38 93 ILE A O 1
ATOM 724 N N . VAL A 1 94 ? -16.274 14.059 26.663 1.00 69.94 94 VAL A N 1
ATOM 725 C CA . VAL A 1 94 ? -16.044 12.642 26.926 1.00 69.94 94 VAL A CA 1
ATOM 726 C C . VAL A 1 94 ? -14.645 12.531 27.509 1.00 69.94 94 VAL A C 1
ATOM 728 O O . VAL A 1 94 ? -13.664 12.845 26.830 1.00 69.94 94 VAL A O 1
ATOM 731 N N . GLU A 1 95 ? -14.551 12.111 28.766 1.00 70.88 95 GLU A N 1
ATOM 732 C CA . GLU A 1 95 ? -13.273 11.724 29.349 1.00 70.88 95 GLU A CA 1
ATOM 733 C C . GLU A 1 95 ? -12.754 10.495 28.595 1.00 70.88 95 GLU A C 1
ATOM 735 O O . GLU A 1 95 ? -13.427 9.471 28.464 1.00 70.88 95 GLU A O 1
ATOM 740 N N . VAL A 1 96 ? -11.570 10.641 28.008 1.00 73.62 96 VAL A N 1
ATOM 741 C CA . VAL A 1 96 ? -10.921 9.616 27.193 1.00 73.62 96 VAL A CA 1
ATOM 742 C C . VAL A 1 96 ? -9.532 9.365 27.741 1.00 73.62 96 VAL A C 1
ATOM 744 O O . VAL A 1 96 ? -8.806 10.304 28.076 1.00 73.62 96 VAL A O 1
ATOM 747 N N . PHE A 1 97 ? -9.137 8.098 27.787 1.00 76.44 97 PHE A N 1
ATOM 748 C CA . PHE A 1 97 ? -7.801 7.724 28.226 1.00 76.44 97 PHE A CA 1
ATOM 749 C C . PHE A 1 97 ? -6.960 7.317 27.015 1.00 76.44 97 PHE A C 1
ATOM 751 O O . PHE A 1 97 ? -7.393 6.486 26.210 1.00 76.44 97 PHE A O 1
ATOM 758 N N . PRO A 1 98 ? -5.757 7.895 26.843 1.00 82.81 98 PRO A N 1
ATOM 759 C CA . PRO A 1 98 ? -4.861 7.484 25.778 1.00 82.81 98 PRO A CA 1
ATOM 760 C C . PRO A 1 98 ? -4.290 6.098 26.095 1.00 82.81 98 PRO A C 1
ATOM 762 O O . PRO A 1 98 ? -3.491 5.927 27.014 1.00 82.81 98 PRO A O 1
ATOM 765 N N . ALA A 1 99 ? -4.663 5.106 25.296 1.00 82.94 99 ALA A N 1
ATOM 766 C CA . ALA A 1 99 ? -4.130 3.756 25.354 1.00 82.94 99 ALA A CA 1
ATOM 767 C C . ALA A 1 99 ? -3.072 3.561 24.262 1.00 82.94 99 ALA A C 1
ATOM 769 O O . ALA A 1 99 ? -3.322 3.782 23.075 1.00 82.94 99 ALA A O 1
ATOM 770 N N . LYS A 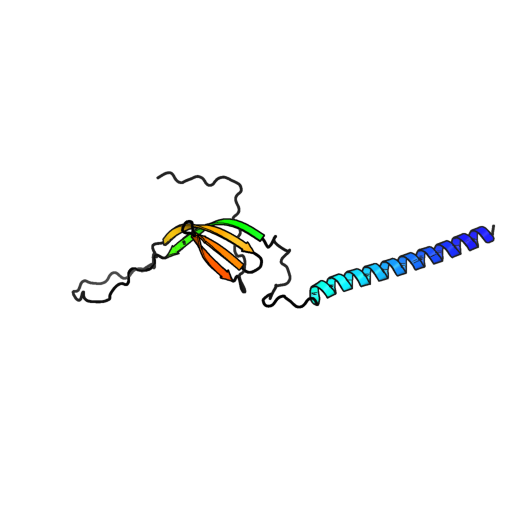1 100 ? -1.873 3.116 24.648 1.00 86.06 100 LYS A N 1
ATOM 771 C CA . LYS A 1 100 ? -0.823 2.744 23.693 1.00 86.06 100 LYS A CA 1
ATOM 772 C C . LYS A 1 100 ? -1.070 1.322 23.188 1.00 86.06 100 LYS A C 1
ATOM 774 O O . LYS A 1 100 ? -1.003 0.376 23.970 1.00 86.06 100 LYS A O 1
ATOM 779 N N . LYS A 1 101 ? -1.285 1.160 21.882 1.00 88.81 101 LYS A N 1
ATOM 780 C CA . LYS A 1 101 ? -1.486 -0.143 21.228 1.00 88.81 101 LYS A CA 1
ATOM 781 C C . LYS A 1 101 ? -0.512 -0.347 20.075 1.00 88.81 101 LYS A C 1
ATOM 783 O O . LYS A 1 101 ? -0.100 0.610 19.421 1.00 88.81 101 LYS A O 1
ATOM 788 N N . MET A 1 102 ? -0.129 -1.595 19.824 1.00 88.81 102 MET A N 1
ATOM 789 C CA . MET A 1 102 ? 0.611 -1.953 18.616 1.00 88.81 102 ME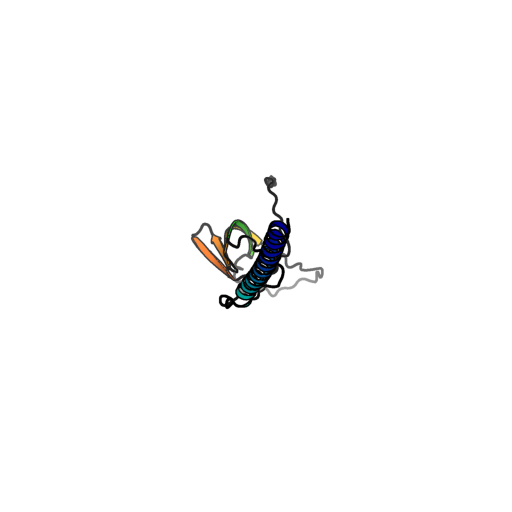T A CA 1
ATOM 790 C C . MET A 1 102 ? -0.371 -2.014 17.451 1.00 88.81 102 MET A C 1
ATOM 792 O O . MET A 1 102 ? -1.337 -2.765 17.492 1.00 88.81 102 MET A O 1
ATOM 796 N N . ALA A 1 103 ? -0.121 -1.238 16.414 1.00 90.50 103 ALA A N 1
ATOM 797 C CA . ALA A 1 103 ? -0.919 -1.185 15.208 1.00 90.50 103 ALA A CA 1
ATOM 798 C C . ALA A 1 103 ? -0.154 -1.814 14.049 1.00 90.50 103 ALA A C 1
ATOM 800 O O . ALA A 1 103 ? 1.022 -1.513 13.830 1.00 90.50 103 ALA A O 1
ATOM 801 N N . LYS A 1 104 ? -0.841 -2.655 13.284 1.00 90.31 104 LYS A N 1
ATOM 802 C CA . LYS A 1 104 ? -0.345 -3.238 12.044 1.00 90.31 104 LYS A CA 1
ATOM 803 C C . LYS A 1 104 ? -1.372 -3.016 10.948 1.00 90.31 104 LYS A C 1
ATOM 805 O O . LYS A 1 104 ? -2.495 -3.494 11.059 1.00 90.31 104 LYS A O 1
ATOM 810 N N . ILE A 1 105 ? -0.983 -2.300 9.904 1.00 87.19 105 ILE A N 1
ATOM 811 C CA . ILE A 1 105 ? -1.777 -2.165 8.685 1.00 87.19 105 ILE A CA 1
ATOM 812 C C . ILE A 1 105 ? -1.292 -3.228 7.708 1.00 87.19 105 ILE A C 1
ATOM 814 O O . ILE A 1 105 ? -0.082 -3.357 7.510 1.00 87.19 105 ILE A O 1
ATOM 818 N N . LYS A 1 106 ? -2.227 -4.001 7.153 1.00 85.69 106 LYS A N 1
ATOM 819 C CA . LYS A 1 106 ? -2.000 -4.958 6.067 1.00 85.69 106 LYS A CA 1
ATOM 820 C C . LYS A 1 106 ? -3.156 -4.876 5.073 1.00 85.69 106 LYS A C 1
ATOM 822 O O . LYS A 1 106 ? -4.273 -5.286 5.395 1.00 85.69 106 LYS A O 1
ATOM 827 N N . GLY A 1 107 ? -2.895 -4.361 3.874 1.00 81.69 107 GLY A N 1
ATOM 828 C CA . GLY A 1 107 ? -3.948 -4.124 2.877 1.00 81.69 107 GLY A CA 1
ATOM 829 C C . GLY A 1 107 ? -5.011 -3.167 3.431 1.00 81.69 107 GLY A C 1
ATOM 830 O O . GLY A 1 107 ? -4.672 -2.136 4.004 1.00 81.69 107 GLY A O 1
ATOM 831 N N . HIS A 1 108 ? -6.285 -3.561 3.357 1.00 81.44 108 HIS A N 1
ATOM 832 C CA . HIS A 1 108 ? -7.422 -2.821 3.926 1.00 81.44 108 HIS A CA 1
ATOM 833 C C . HIS A 1 108 ? -7.760 -3.221 5.371 1.00 81.44 108 HIS A C 1
ATOM 835 O O . HIS A 1 108 ? -8.916 -3.148 5.780 1.00 81.44 108 HIS A O 1
ATOM 841 N N . SER A 1 109 ? -6.789 -3.687 6.158 1.00 85.88 109 SER A N 1
ATOM 842 C CA . SER A 1 109 ? -7.018 -4.069 7.556 1.00 85.88 109 SER A CA 1
ATOM 843 C C . SER A 1 109 ? -6.029 -3.390 8.494 1.00 85.88 109 SER A C 1
ATOM 845 O O . SER A 1 109 ? -4.827 -3.361 8.228 1.00 85.88 109 SER A O 1
ATOM 847 N N . LEU A 1 110 ? -6.542 -2.845 9.597 1.00 88.06 110 LEU A N 1
ATOM 848 C CA . LEU A 1 110 ? -5.777 -2.318 10.719 1.00 88.06 110 LEU A CA 1
ATOM 849 C C . LEU A 1 110 ? -5.986 -3.234 11.923 1.00 88.06 110 LEU A C 1
ATOM 851 O O . LEU A 1 110 ? -7.063 -3.272 12.512 1.00 88.06 110 LEU A O 1
ATOM 855 N N . THR A 1 111 ? -4.943 -3.944 12.317 1.00 90.81 111 THR A N 1
ATOM 856 C CA . THR A 1 111 ? -4.940 -4.795 13.501 1.00 90.81 111 THR A CA 1
ATOM 857 C C . THR A 1 111 ? -4.287 -4.063 14.665 1.00 90.81 111 THR A C 1
ATOM 859 O O . THR A 1 111 ? -3.116 -3.690 14.604 1.00 90.81 111 THR A O 1
ATOM 862 N N . LEU A 1 112 ? -5.045 -3.873 15.740 1.00 91.00 112 LEU A N 1
ATOM 863 C CA . LEU A 1 112 ? -4.624 -3.272 16.997 1.00 91.00 112 LEU A CA 1
ATOM 864 C C . LEU A 1 112 ? -4.410 -4.376 18.025 1.00 91.00 112 LEU A C 1
ATOM 866 O O . LEU A 1 112 ? -5.324 -5.144 18.301 1.00 91.00 112 LEU A O 1
ATOM 870 N N . SER A 1 113 ? -3.212 -4.453 18.588 1.00 90.81 113 SER A N 1
ATOM 871 C CA . SER A 1 113 ? -2.848 -5.411 19.629 1.00 90.81 113 SER A CA 1
ATOM 872 C C . SER A 1 113 ? -2.517 -4.652 20.907 1.00 90.81 113 SER A C 1
ATOM 874 O O . SER A 1 113 ? -1.654 -3.766 20.926 1.00 90.81 113 SER A O 1
ATOM 876 N N . SER A 1 114 ? -3.244 -4.975 21.963 1.00 86.19 114 SER A N 1
ATOM 877 C CA . SER A 1 114 ? -3.061 -4.417 23.295 1.00 86.19 114 SER A CA 1
ATOM 878 C C . SER A 1 114 ? -1.999 -5.223 24.070 1.00 86.19 114 SER A C 1
ATOM 880 O O . SER A 1 114 ? -1.749 -6.386 23.746 1.00 86.19 114 SER A O 1
ATOM 882 N N . PRO A 1 115 ? -1.377 -4.650 25.117 1.00 81.12 115 PRO A N 1
ATOM 883 C CA . PRO A 1 115 ? -0.406 -5.364 25.956 1.00 81.12 115 PRO A CA 1
ATOM 884 C C . PRO A 1 115 ? -0.975 -6.588 26.694 1.00 81.12 115 PRO A C 1
ATOM 886 O O . PRO A 1 115 ? -0.224 -7.490 27.042 1.00 81.12 115 PRO A O 1
ATOM 889 N N . ASP A 1 116 ? -2.289 -6.621 26.920 1.00 83.31 116 ASP A N 1
ATOM 890 C CA . ASP A 1 116 ? -3.025 -7.736 27.535 1.00 83.31 116 ASP A CA 1
ATOM 891 C C . ASP A 1 116 ? -3.244 -8.925 26.573 1.00 83.31 116 ASP A C 1
ATOM 893 O O . ASP A 1 116 ? -3.876 -9.913 26.939 1.00 83.31 116 ASP A O 1
ATOM 897 N N . GLY A 1 117 ? -2.737 -8.838 25.337 1.00 79.44 117 GLY A N 1
ATOM 898 C CA . GLY A 1 117 ? -2.908 -9.853 24.298 1.00 79.44 117 GLY A CA 1
ATOM 899 C C . GLY A 1 117 ? -4.238 -9.758 23.547 1.00 79.44 117 GLY A C 1
ATOM 900 O O . GLY A 1 117 ? -4.435 -10.502 22.585 1.00 79.44 117 GLY A O 1
ATOM 901 N N . SER A 1 118 ? -5.134 -8.837 23.925 1.00 84.12 118 SER A N 1
ATOM 902 C CA . SER A 1 118 ? -6.357 -8.588 23.162 1.00 84.12 118 SER A CA 1
ATOM 903 C C . SER A 1 118 ? -6.020 -7.989 21.797 1.00 84.12 118 SER A C 1
ATOM 905 O O . SER A 1 118 ? -5.142 -7.130 21.658 1.00 84.12 118 SER A O 1
ATOM 907 N N . GLN A 1 119 ? -6.727 -8.454 20.769 1.00 89.50 119 GLN A N 1
ATOM 908 C CA . GLN A 1 119 ? -6.542 -7.998 19.401 1.00 89.50 119 GLN A CA 1
ATOM 909 C C . GLN A 1 119 ? -7.877 -7.558 18.804 1.00 89.50 119 GLN A C 1
ATOM 911 O O . GLN A 1 119 ? -8.882 -8.259 18.898 1.00 89.50 119 GLN A O 1
ATOM 916 N N . THR A 1 120 ? -7.879 -6.394 18.164 1.00 88.06 120 THR A N 1
ATOM 917 C CA . THR A 1 120 ? -9.026 -5.861 17.428 1.00 88.06 120 THR A CA 1
ATOM 918 C C . THR A 1 120 ? -8.596 -5.587 16.000 1.00 88.06 120 THR A C 1
ATOM 920 O O . THR A 1 120 ? -7.629 -4.865 15.776 1.00 88.06 120 THR A O 1
ATOM 923 N N . THR A 1 121 ? -9.312 -6.143 15.028 1.00 89.00 121 THR A N 1
ATOM 924 C CA . THR A 1 121 ? -9.064 -5.870 13.609 1.00 89.00 121 THR A CA 1
ATOM 925 C C . THR A 1 121 ? -10.174 -4.987 13.066 1.00 89.00 121 THR A C 1
ATOM 927 O O . THR A 1 121 ? -11.351 -5.313 13.192 1.00 89.00 121 THR A O 1
ATOM 930 N N . ILE A 1 122 ? -9.787 -3.864 12.473 1.00 86.62 122 ILE A N 1
ATOM 931 C CA . ILE A 1 122 ? -10.669 -2.879 11.856 1.00 86.62 122 ILE A CA 1
ATOM 932 C C . ILE A 1 122 ? -10.480 -2.985 10.345 1.00 86.62 122 ILE A C 1
ATOM 934 O O . ILE A 1 122 ? -9.359 -2.868 9.847 1.00 86.62 122 ILE A O 1
ATOM 938 N N . LEU A 1 123 ? -11.570 -3.212 9.615 1.00 87.44 123 LEU A N 1
ATOM 939 C CA . LEU A 1 123 ? -11.563 -3.170 8.156 1.00 87.44 123 LEU A CA 1
ATOM 940 C C . LEU A 1 123 ? -11.637 -1.713 7.694 1.00 87.44 123 LEU A C 1
ATOM 942 O O . LEU A 1 123 ? -12.519 -0.965 8.107 1.00 87.44 123 LEU A O 1
ATOM 946 N N . LEU A 1 124 ? -10.709 -1.323 6.830 1.00 84.69 124 LEU A N 1
ATOM 947 C CA . LEU A 1 124 ? -10.539 0.031 6.312 1.00 84.69 124 LEU A CA 1
ATOM 948 C C . LEU A 1 124 ? -11.322 0.226 5.004 1.00 84.69 124 LEU A C 1
ATOM 950 O O . LEU A 1 124 ? -10.780 0.703 4.011 1.00 84.69 124 LEU A O 1
ATOM 954 N N . LEU A 1 125 ? -12.592 -0.181 4.980 1.00 80.88 125 LEU A N 1
ATOM 955 C CA . LEU A 1 125 ? -13.452 -0.019 3.804 1.00 80.88 125 LEU A CA 1
ATOM 956 C C . LEU A 1 125 ? -13.796 1.468 3.633 1.00 80.88 125 LEU A C 1
ATOM 958 O O . LEU A 1 125 ? -14.257 2.098 4.585 1.00 80.88 125 LEU A O 1
ATOM 962 N N . ASN A 1 126 ? -13.572 2.030 2.442 1.00 73.50 126 ASN A N 1
ATOM 963 C CA . ASN A 1 126 ? -13.848 3.439 2.112 1.00 73.50 126 ASN A CA 1
ATOM 964 C C . ASN A 1 126 ? -13.189 4.461 3.061 1.00 73.50 126 ASN A C 1
ATOM 966 O O . ASN A 1 126 ? -13.714 5.554 3.278 1.00 73.50 126 ASN A O 1
ATOM 970 N N . CYS A 1 127 ? -12.054 4.107 3.667 1.00 69.81 127 CYS A N 1
ATOM 971 C CA . CYS A 1 127 ? -11.320 5.003 4.553 1.00 69.81 127 CYS A CA 1
ATOM 972 C C . CYS A 1 127 ? -10.406 5.927 3.742 1.00 69.81 127 CYS A C 1
ATOM 974 O O . CYS A 1 127 ? -9.507 5.460 3.051 1.00 69.81 127 CYS A O 1
ATOM 976 N N . THR A 1 128 ? -10.586 7.241 3.883 1.00 65.50 128 THR A N 1
ATOM 977 C CA . THR A 1 128 ? -9.703 8.243 3.268 1.00 65.50 128 THR A CA 1
ATOM 978 C C . THR A 1 128 ? -8.655 8.709 4.270 1.00 65.50 128 THR A C 1
ATOM 980 O O . THR A 1 128 ? -8.976 9.100 5.395 1.00 65.50 128 THR A O 1
ATOM 983 N N . VAL A 1 129 ? -7.387 8.728 3.862 1.00 65.88 129 VAL A N 1
ATOM 984 C CA . VAL A 1 129 ? -6.316 9.310 4.674 1.00 65.88 129 VAL A CA 1
ATOM 985 C C . VAL A 1 129 ? -6.459 10.835 4.677 1.00 65.88 129 VAL A C 1
ATOM 987 O O . VAL A 1 129 ? -6.137 11.497 3.696 1.00 65.88 129 VAL A O 1
ATOM 990 N N . LEU A 1 130 ? -6.944 11.403 5.786 1.00 62.69 130 LEU A N 1
ATOM 991 C CA . LEU A 1 130 ? -7.147 12.854 5.916 1.00 62.69 130 LEU A CA 1
ATOM 992 C C . LEU A 1 130 ? -5.869 13.616 6.294 1.00 62.69 130 LEU A C 1
ATOM 994 O O . LEU A 1 130 ? -5.678 14.749 5.860 1.00 62.69 130 LEU A O 1
ATOM 998 N N . ALA A 1 131 ? -4.994 13.019 7.106 1.00 56.00 131 ALA A N 1
ATOM 999 C CA . ALA A 1 131 ? -3.749 13.650 7.535 1.00 56.00 131 ALA A CA 1
ATOM 1000 C C . ALA A 1 131 ? -2.689 12.608 7.912 1.00 56.00 131 ALA A C 1
ATOM 1002 O O . ALA A 1 131 ? -2.982 11.617 8.579 1.00 56.00 131 ALA A O 1
ATOM 1003 N N . ILE A 1 132 ? -1.437 12.869 7.532 1.00 57.50 132 ILE A N 1
ATOM 1004 C CA . ILE A 1 132 ? -0.266 12.105 7.969 1.00 57.50 132 ILE A CA 1
ATOM 1005 C C . ILE A 1 132 ? 0.645 13.079 8.712 1.00 57.50 132 ILE A C 1
ATOM 1007 O O . ILE A 1 132 ? 1.357 13.863 8.090 1.00 57.50 132 ILE A O 1
ATOM 1011 N N . SER A 1 133 ? 0.631 13.038 10.044 1.00 56.38 133 SER A N 1
ATOM 1012 C CA . SER A 1 133 ? 1.662 13.698 10.849 1.00 56.38 133 SER A CA 1
ATOM 1013 C C . SER A 1 133 ? 2.701 12.653 11.232 1.00 56.38 133 SER A C 1
ATOM 1015 O O . SER A 1 133 ? 2.527 11.893 12.182 1.00 56.38 133 SER A O 1
ATOM 1017 N N . ALA A 1 134 ? 3.760 12.559 10.431 1.00 54.47 134 ALA A N 1
ATOM 1018 C CA . ALA A 1 134 ? 4.935 11.764 10.750 1.00 54.47 134 ALA A CA 1
ATOM 1019 C C . ALA A 1 134 ? 6.081 12.732 11.042 1.00 54.47 134 ALA A C 1
ATOM 1021 O O . ALA A 1 134 ? 6.631 13.340 10.128 1.00 54.47 134 ALA A O 1
ATOM 1022 N N . SER A 1 135 ? 6.429 12.892 12.318 1.00 53.78 135 SER A N 1
ATOM 1023 C CA . SER A 1 135 ? 7.660 13.578 12.705 1.00 53.78 135 SER A CA 1
ATOM 1024 C C . SER A 1 135 ? 8.704 12.534 13.077 1.00 53.78 135 SER A C 1
ATOM 1026 O O . SER A 1 135 ? 8.455 11.674 13.919 1.00 53.78 135 SER A O 1
ATOM 1028 N N . SER A 1 136 ? 9.874 12.599 12.444 1.00 55.53 136 SER A N 1
ATOM 1029 C CA . SER A 1 136 ? 11.052 11.816 12.833 1.00 55.53 136 SER A CA 1
ATOM 1030 C C . SER A 1 136 ? 11.741 12.379 14.081 1.00 55.53 136 SER A C 1
ATOM 1032 O O . SER A 1 136 ? 12.683 11.772 14.588 1.00 55.53 136 SER A O 1
ATOM 1034 N N . MET A 1 137 ? 11.288 13.533 14.586 1.00 52.62 137 MET A N 1
ATOM 1035 C CA . MET A 1 137 ? 11.822 14.126 15.804 1.00 52.62 137 MET A CA 1
ATOM 1036 C C . MET A 1 137 ? 11.182 13.507 17.054 1.00 52.62 137 MET A C 1
ATOM 1038 O O . MET A 1 137 ? 9.969 13.280 17.081 1.00 52.62 137 MET A O 1
ATOM 1042 N N . PRO A 1 138 ? 11.963 13.279 18.126 1.00 52.28 138 PRO A N 1
ATOM 1043 C CA . PRO A 1 138 ? 11.422 12.819 19.397 1.00 52.28 138 PRO A CA 1
ATOM 1044 C C . PRO A 1 138 ? 10.406 13.834 19.942 1.00 52.28 138 PRO A C 1
ATOM 1046 O O . PRO A 1 138 ? 10.720 15.010 20.129 1.00 52.28 138 PRO A O 1
ATOM 1049 N N . SER A 1 139 ? 9.180 13.372 20.213 1.00 55.19 139 SER A N 1
ATOM 1050 C CA . SER A 1 139 ? 8.154 14.170 20.890 1.00 55.19 139 SER A CA 1
ATOM 1051 C C . SER A 1 139 ? 8.676 14.600 22.259 1.00 55.19 139 SER A C 1
ATOM 1053 O O . SER A 1 139 ? 9.009 13.751 23.091 1.00 55.19 139 SER A O 1
ATOM 1055 N N . ARG A 1 140 ? 8.736 15.912 22.516 1.00 60.66 140 ARG A N 1
ATOM 1056 C CA . ARG A 1 140 ? 9.035 16.432 23.856 1.00 60.66 140 ARG A CA 1
ATOM 1057 C C . ARG A 1 140 ? 7.924 15.956 24.790 1.00 60.66 140 ARG A C 1
ATOM 1059 O O . ARG A 1 140 ? 6.751 16.222 24.544 1.00 60.66 140 ARG A O 1
ATOM 1066 N N . LYS A 1 141 ? 8.285 15.187 25.816 1.00 57.59 141 LYS A N 1
ATOM 1067 C CA . LYS A 1 141 ? 7.351 14.811 26.879 1.00 57.59 141 LYS A CA 1
ATOM 1068 C C . LYS A 1 141 ? 6.988 16.093 27.627 1.00 57.59 141 LYS A C 1
ATOM 1070 O O . LYS A 1 141 ? 7.891 16.826 28.025 1.00 57.59 141 LYS A O 1
ATOM 1075 N N . TRP A 1 142 ? 5.701 16.375 27.785 1.00 46.69 142 TRP A N 1
ATOM 1076 C CA . TRP A 1 142 ? 5.256 17.403 28.719 1.00 46.69 142 TRP A CA 1
ATOM 1077 C C . TRP A 1 142 ? 5.593 16.891 30.120 1.00 46.69 142 TRP A C 1
ATOM 1079 O O . TRP A 1 142 ? 5.128 15.821 30.512 1.00 46.69 142 TRP A O 1
ATOM 1089 N N . LEU A 1 143 ? 6.500 17.586 30.805 1.00 43.56 143 LEU A N 1
ATOM 1090 C CA . LEU A 1 143 ? 6.766 17.351 32.218 1.00 43.56 143 LEU A CA 1
ATOM 1091 C C . LEU A 1 143 ? 5.510 17.774 32.984 1.00 43.56 143 LEU A C 1
ATOM 1093 O O . LEU A 1 143 ? 5.040 18.898 32.803 1.00 43.56 143 LEU A O 1
ATOM 1097 N N . VAL A 1 144 ? 4.966 16.840 33.761 1.00 43.94 144 VAL A N 1
ATOM 1098 C CA . VAL A 1 144 ? 3.998 17.100 34.833 1.00 43.94 144 VAL A CA 1
ATOM 1099 C C . VAL A 1 144 ? 4.791 17.273 36.117 1.00 43.94 144 VAL A C 1
ATOM 1101 O O . VAL A 1 144 ? 5.737 16.471 36.303 1.00 43.94 144 VAL A O 1
#

Secondary structure (DSSP, 8-state):
-HHHHHHHHHHHHHHHHHHHHHHHHHHHHHHHHHHHHHHSPPPTT----TT-----SEEEEEEEEEEEP------------------S-------EEEEEEEEEEETTEEEEE-TTS-EEEEE-TT----------SPPPP---

Foldseek 3Di:
DVVVVVVVVVVVVVVVVVVVVVVVVVVVVVVVVVVCVVPVDPDPADPDDPDDDPPVQWDKDKDWDWDQPPDPPPPPDDDPDDDDDDDDDPPVPGDTDTFIWIWIGHHQWIWTAHPVRDIDIDGNHPPDDPDDDDDPDDDDDDDD